Protein AF-A0A849RB31-F1 (afdb_monomer)

Sequence (49 aa):
MPRPVTPTLAADTIIELIDYPGRPIVLIERAYPPYGWAIPGGFVDVGER

Nearest PDB structures (foldseek):
  3id9-assembly1_B  TM=8.175E-01  e=1.018E+00  Bacillus thuringiensis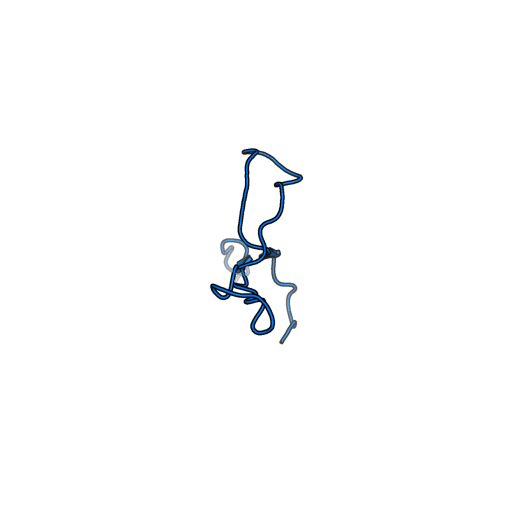 str. Al Hakam

Solvent-accessible surface area (backbone atoms only — not comparable to full-atom values): 3446 Å² total; per-residue (Å²): 131,84,81,84,89,72,83,86,52,70,52,73,49,89,49,66,42,76,91,42,90,87,49,49,66,57,71,38,75,46,94,54,85,80,72,52,80,37,65,46,64,50,72,66,60,94,85,68,131

Structure (mmCIF, N/CA/C/O backbone):
data_AF-A0A849RB31-F1
#
_entry.id   AF-A0A849RB31-F1
#
loop_
_atom_site.group_PDB
_atom_site.id
_atom_site.type_symbol
_atom_site.label_atom_id
_atom_site.label_alt_id
_atom_site.label_comp_id
_atom_site.label_asym_id
_atom_site.label_entity_id
_atom_site.label_seq_id
_atom_site.pdbx_PDB_ins_code
_atom_site.Cartn_x
_atom_site.Cartn_y
_atom_site.Cartn_z
_atom_site.occupancy
_atom_site.B_iso_or_equiv
_atom_site.auth_seq_id
_atom_site.auth_comp_id
_atom_site.auth_asym_id
_atom_site.auth_atom_id
_atom_site.pdbx_PDB_model_num
ATOM 1 N N . MET A 1 1 ? 7.682 2.500 -35.137 1.00 79.94 1 MET A N 1
ATOM 2 C CA . MET A 1 1 ? 8.072 3.412 -34.038 1.00 79.94 1 MET A CA 1
ATOM 3 C C . MET A 1 1 ? 8.172 2.584 -32.762 1.00 79.94 1 MET A C 1
ATOM 5 O O . MET A 1 1 ? 7.312 1.724 -32.596 1.00 79.94 1 MET A O 1
ATOM 9 N N . PRO A 1 2 ? 9.206 2.751 -31.919 1.00 88.38 2 PRO A N 1
ATOM 10 C CA . PRO A 1 2 ? 9.284 2.043 -30.642 1.00 88.38 2 PRO A CA 1
ATOM 11 C C . PRO A 1 2 ? 8.151 2.491 -29.713 1.00 88.38 2 PRO A C 1
ATOM 13 O O . PRO A 1 2 ? 7.662 3.618 -29.816 1.00 88.38 2 PRO A O 1
ATOM 16 N N . ARG A 1 3 ? 7.725 1.603 -28.811 1.00 86.25 3 ARG A N 1
ATOM 17 C CA . ARG A 1 3 ? 6.734 1.946 -27.786 1.00 86.25 3 ARG A 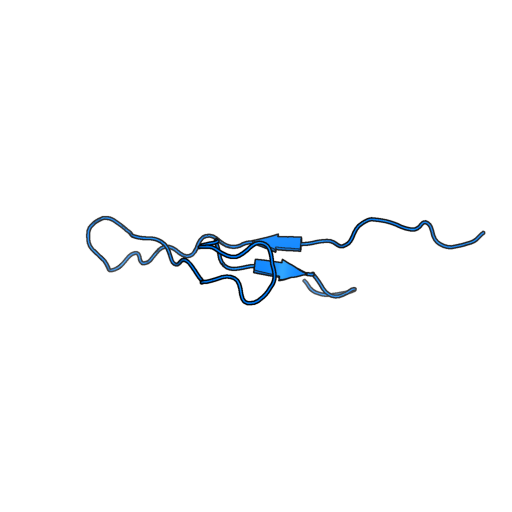CA 1
ATOM 18 C C . ARG A 1 3 ? 7.357 2.972 -26.822 1.00 86.25 3 ARG A C 1
ATOM 20 O O . ARG A 1 3 ? 8.498 2.760 -26.411 1.00 86.25 3 ARG A O 1
ATOM 27 N N . PRO A 1 4 ? 6.659 4.067 -26.472 1.00 87.69 4 PRO A N 1
ATOM 28 C CA . PRO A 1 4 ? 7.174 5.022 -25.499 1.00 87.69 4 PRO A CA 1
ATOM 29 C C . PRO A 1 4 ? 7.356 4.347 -24.136 1.00 87.69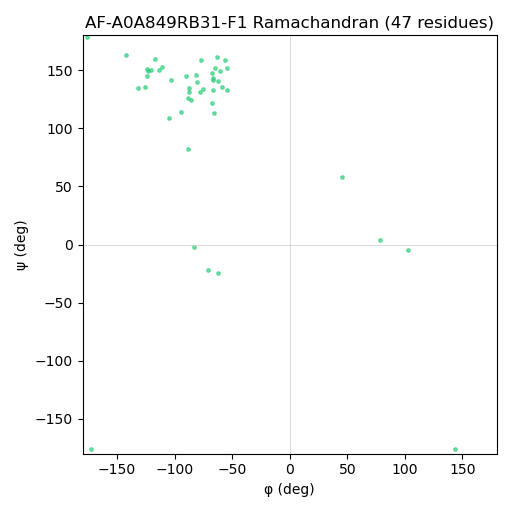 4 PRO A C 1
ATOM 31 O O . PRO A 1 4 ? 6.534 3.525 -23.729 1.00 87.69 4 PRO A O 1
ATOM 34 N N . VAL A 1 5 ? 8.442 4.696 -23.448 1.00 92.31 5 VAL A N 1
ATOM 35 C CA . VAL A 1 5 ? 8.708 4.263 -22.073 1.00 92.31 5 VAL A CA 1
ATOM 36 C C . VAL A 1 5 ? 8.015 5.240 -21.133 1.00 92.31 5 VAL A C 1
ATOM 38 O O . VAL A 1 5 ? 8.249 6.445 -21.209 1.00 92.31 5 VAL A O 1
ATOM 41 N N . THR A 1 6 ? 7.161 4.724 -20.257 1.00 92.75 6 THR A N 1
ATOM 42 C CA . THR A 1 6 ? 6.467 5.498 -19.225 1.00 92.75 6 THR A CA 1
ATOM 43 C C . THR A 1 6 ? 6.898 5.015 -17.842 1.00 92.75 6 THR A C 1
ATOM 45 O O . THR A 1 6 ? 7.375 3.884 -17.716 1.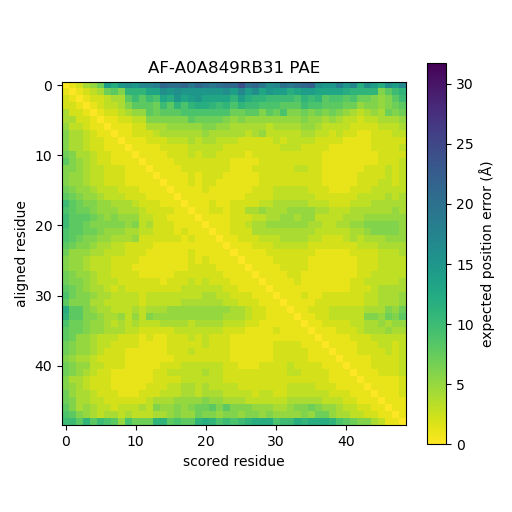00 92.75 6 THR A O 1
ATOM 48 N N . PRO A 1 7 ? 6.714 5.829 -16.792 1.00 95.50 7 PRO A N 1
ATOM 49 C CA . PRO A 1 7 ? 6.818 5.347 -15.421 1.00 95.50 7 PRO A CA 1
ATOM 50 C C . PRO A 1 7 ? 5.864 4.178 -15.153 1.00 95.50 7 PRO A C 1
ATOM 52 O O . PRO A 1 7 ? 4.862 4.001 -15.855 1.00 95.50 7 PRO A O 1
ATOM 55 N N . THR A 1 8 ? 6.169 3.401 -14.118 1.00 95.00 8 THR A N 1
ATOM 56 C CA . THR A 1 8 ? 5.256 2.384 -13.597 1.00 95.00 8 THR A CA 1
ATOM 57 C C . THR A 1 8 ? 4.027 3.049 -12.977 1.00 95.00 8 THR A C 1
ATOM 59 O O . THR A 1 8 ? 4.128 4.100 -12.344 1.00 95.00 8 THR A O 1
ATOM 62 N N . LEU A 1 9 ? 2.854 2.446 -13.176 1.00 95.88 9 LEU A N 1
ATOM 63 C CA . LEU A 1 9 ? 1.609 2.908 -12.570 1.00 95.88 9 LEU A CA 1
ATOM 64 C C . LEU A 1 9 ? 1.451 2.249 -11.203 1.00 95.88 9 LEU A C 1
ATOM 66 O O . LEU A 1 9 ? 1.512 1.025 -11.111 1.00 95.88 9 LEU A O 1
ATOM 70 N N . ALA A 1 10 ? 1.247 3.054 -10.166 1.00 96.38 10 ALA A N 1
ATOM 71 C CA . ALA A 1 10 ? 0.951 2.582 -8.822 1.00 96.38 10 ALA A CA 1
ATOM 72 C C . ALA A 1 10 ? -0.472 2.974 -8.420 1.00 96.38 10 ALA A C 1
ATOM 74 O O . ALA A 1 10 ? -0.983 4.005 -8.866 1.00 96.38 10 ALA A O 1
ATOM 75 N N . ALA A 1 11 ? -1.084 2.152 -7.576 1.00 97.12 11 ALA A N 1
ATOM 76 C CA . ALA A 1 11 ? -2.363 2.429 -6.947 1.00 97.12 11 ALA A CA 1
ATOM 77 C C . ALA A 1 11 ? -2.261 2.149 -5.446 1.00 97.12 11 ALA A C 1
ATOM 79 O O . ALA A 1 11 ? -1.737 1.113 -5.031 1.00 97.12 11 ALA A O 1
ATOM 80 N N . ASP A 1 12 ? -2.795 3.069 -4.651 1.00 98.19 12 ASP A N 1
ATOM 81 C CA . ASP A 1 12 ? -2.857 2.975 -3.199 1.00 98.19 12 ASP A CA 1
ATOM 82 C C . ASP A 1 12 ? -4.311 3.087 -2.734 1.00 98.19 12 ASP A C 1
ATOM 84 O O . 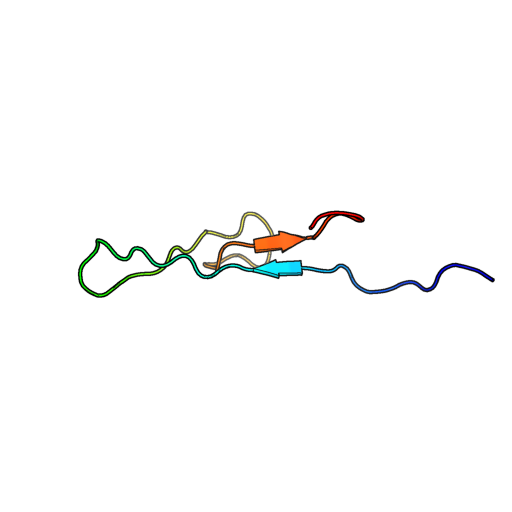ASP A 1 12 ? -5.135 3.756 -3.363 1.00 98.19 12 ASP A O 1
ATOM 88 N N . THR A 1 13 ? -4.637 2.430 -1.624 1.00 98.19 13 THR A N 1
ATOM 89 C CA . THR A 1 13 ? -6.003 2.344 -1.098 1.00 98.19 13 THR A CA 1
ATOM 90 C C . THR A 1 13 ? -6.064 2.813 0.349 1.00 98.19 13 THR A C 1
ATOM 92 O O . THR A 1 13 ? -5.264 2.405 1.187 1.00 98.19 13 THR A O 1
ATOM 95 N N . ILE A 1 14 ? -7.073 3.625 0.668 1.00 98.31 14 ILE A N 1
ATOM 96 C CA . ILE A 1 14 ? -7.453 3.937 2.049 1.00 98.31 14 ILE A CA 1
ATOM 97 C C . ILE A 1 14 ? -8.568 2.972 2.450 1.00 98.31 14 ILE A C 1
ATOM 99 O O . ILE A 1 14 ? -9.663 3.018 1.894 1.00 98.31 14 ILE A O 1
ATOM 103 N N . ILE A 1 15 ? -8.284 2.092 3.409 1.00 98.38 15 ILE A N 1
ATOM 104 C CA . ILE A 1 15 ? -9.252 1.123 3.932 1.00 98.38 15 ILE A CA 1
ATOM 105 C C . ILE A 1 15 ? -9.708 1.606 5.306 1.00 98.38 15 ILE A C 1
ATOM 107 O O . ILE A 1 15 ? -8.931 1.559 6.260 1.00 98.38 15 ILE A O 1
ATOM 111 N N . GLU A 1 16 ? -10.952 2.073 5.400 1.00 98.38 16 GLU A N 1
ATOM 112 C CA . GLU A 1 16 ? -11.572 2.502 6.656 1.00 98.38 16 GLU A CA 1
ATOM 113 C C . GLU A 1 16 ? -12.239 1.329 7.382 1.00 98.38 16 GLU A C 1
ATOM 115 O O . GLU A 1 16 ? -13.052 0.602 6.808 1.00 98.38 16 GLU A O 1
ATOM 120 N N . LEU A 1 17 ? -11.960 1.184 8.677 1.00 97.94 17 LEU A N 1
ATOM 121 C CA . LEU A 1 17 ? -12.633 0.216 9.540 1.00 97.94 17 LEU A CA 1
ATOM 122 C C . LEU A 1 17 ? -13.891 0.857 10.134 1.00 97.94 17 LEU A C 1
ATOM 124 O O . LEU A 1 17 ? -13.877 1.382 11.249 1.00 97.94 17 LEU A O 1
ATOM 128 N N . ILE A 1 18 ? -14.977 0.851 9.359 1.00 97.88 18 ILE A N 1
ATOM 129 C CA . ILE A 1 18 ? -16.216 1.579 9.687 1.00 97.88 18 ILE A CA 1
ATOM 130 C C . ILE A 1 18 ? -16.899 1.103 10.977 1.00 97.88 18 ILE A C 1
ATOM 132 O O . ILE A 1 18 ? -17.588 1.890 11.622 1.00 97.88 18 ILE A O 1
ATOM 136 N N . ASP A 1 19 ? -16.661 -0.146 11.377 1.00 97.8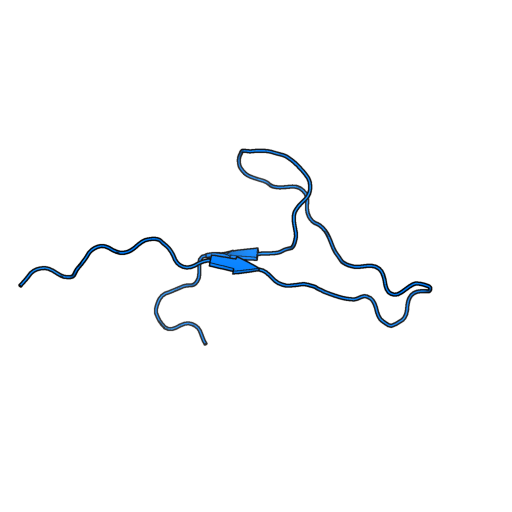1 19 ASP A N 1
ATOM 137 C CA . ASP A 1 19 ? -17.248 -0.746 12.580 1.00 97.81 19 ASP A CA 1
ATOM 138 C C . ASP A 1 19 ? -16.476 -0.391 13.869 1.00 97.81 19 ASP A C 1
ATOM 140 O O . ASP A 1 19 ? -16.874 -0.786 14.965 1.00 97.81 19 ASP A O 1
ATOM 144 N N . TYR A 1 20 ? -15.371 0.360 13.764 1.00 97.88 20 TYR A N 1
ATOM 145 C CA . TYR A 1 20 ? -14.534 0.758 14.897 1.00 97.88 20 TYR A CA 1
ATOM 146 C C . TYR A 1 20 ? -14.782 2.222 15.300 1.00 97.88 20 TYR A C 1
ATOM 148 O O . TYR A 1 20 ? -14.903 3.100 14.436 1.00 97.88 20 TYR A O 1
ATOM 156 N N . PRO A 1 21 ? -14.785 2.540 16.611 1.00 97.69 21 PRO A N 1
ATOM 157 C CA . PRO A 1 21 ? -14.838 3.922 17.076 1.00 97.69 21 PRO A CA 1
ATOM 158 C C . PRO A 1 21 ? -13.715 4.764 16.464 1.00 97.69 21 PRO A C 1
ATOM 160 O O . PRO A 1 21 ? -12.555 4.358 16.450 1.00 97.69 21 PRO A O 1
ATOM 163 N N . GLY A 1 22 ? -14.064 5.948 15.960 1.00 96.94 22 GLY A N 1
ATOM 164 C CA . GLY A 1 22 ? -13.105 6.854 15.326 1.00 96.94 22 GLY A CA 1
ATOM 165 C C . GLY A 1 22 ? -12.710 6.488 13.891 1.00 96.94 22 GLY A C 1
ATOM 166 O O . GLY A 1 22 ? -11.882 7.200 13.333 1.00 96.94 22 GLY A O 1
ATOM 167 N N . ARG A 1 23 ? -13.305 5.439 13.291 1.00 97.06 23 ARG A N 1
ATOM 168 C CA . ARG A 1 23 ? -13.096 5.017 11.888 1.00 97.06 23 ARG A CA 1
ATOM 169 C C . ARG A 1 23 ? -11.610 5.005 11.484 1.00 97.06 23 ARG A C 1
ATOM 171 O O . ARG A 1 23 ? -11.213 5.728 10.570 1.00 97.06 23 ARG A O 1
ATOM 178 N N . PRO A 1 24 ? -10.765 4.232 12.189 1.00 98.00 24 PRO A N 1
ATOM 179 C CA . PRO A 1 24 ? -9.346 4.158 11.875 1.00 98.00 24 PRO A CA 1
ATOM 180 C C . PRO A 1 24 ? -9.117 3.576 10.473 1.00 98.00 24 PRO A C 1
ATOM 182 O O . PRO A 1 24 ? -9.981 2.894 9.915 1.00 98.00 24 PRO A O 1
ATOM 185 N N . ILE A 1 25 ? -7.924 3.818 9.928 1.00 98.38 25 ILE A N 1
ATOM 186 C CA . ILE A 1 25 ? -7.497 3.299 8.624 1.00 98.38 25 ILE A CA 1
ATOM 187 C C . ILE A 1 25 ? -6.398 2.247 8.766 1.00 98.38 25 ILE A C 1
ATOM 189 O O . ILE A 1 25 ? -5.612 2.277 9.715 1.00 98.38 25 ILE A O 1
ATOM 193 N N . VAL A 1 26 ? -6.326 1.333 7.801 1.00 98.38 26 VAL A N 1
ATOM 194 C CA . VAL A 1 26 ? -5.255 0.331 7.722 1.00 98.38 26 VAL A CA 1
ATOM 195 C C . VAL A 1 26 ? -3.956 0.970 7.225 1.00 98.38 26 VAL A C 1
ATOM 197 O O . VAL A 1 26 ? -3.950 1.676 6.217 1.00 98.38 26 VAL A O 1
ATOM 200 N N . LEU A 1 27 ? -2.849 0.658 7.901 1.00 98.50 27 LEU A N 1
ATOM 201 C CA . LEU A 1 27 ? -1.482 0.944 7.461 1.00 98.50 27 LEU A CA 1
ATOM 202 C C . LEU A 1 27 ? -0.674 -0.358 7.417 1.00 98.50 27 LEU A C 1
ATOM 204 O O . LEU A 1 27 ? -0.939 -1.282 8.188 1.00 98.50 27 LEU A O 1
ATOM 208 N N . ILE A 1 28 ? 0.322 -0.415 6.535 1.00 98.19 28 ILE A N 1
ATOM 209 C CA . ILE A 1 28 ? 1.268 -1.532 6.415 1.00 98.19 28 ILE A CA 1
ATOM 210 C C . ILE A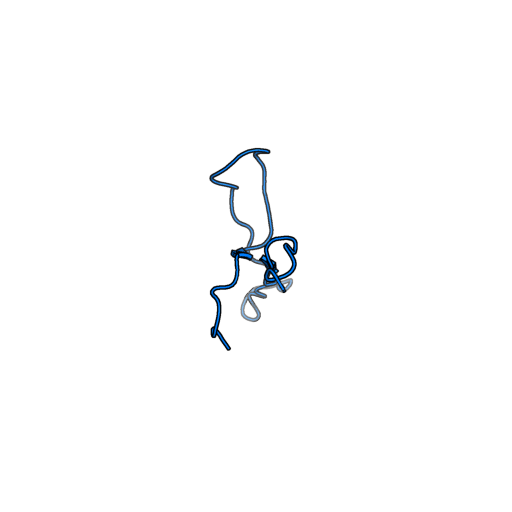 1 28 ? 2.699 -1.054 6.643 1.00 98.19 28 ILE A C 1
ATOM 212 O O . ILE A 1 28 ? 3.044 0.085 6.320 1.00 98.19 28 ILE A O 1
ATOM 216 N N . GLU A 1 29 ? 3.550 -1.938 7.158 1.00 98.31 29 GLU A N 1
ATOM 217 C CA . GLU A 1 29 ? 4.994 -1.719 7.123 1.00 98.31 29 GLU A CA 1
ATOM 218 C C . GLU A 1 29 ? 5.518 -2.034 5.724 1.00 98.31 29 GLU A C 1
ATOM 220 O O . GLU A 1 29 ? 5.216 -3.076 5.132 1.00 98.31 29 GLU A O 1
ATOM 225 N N . ARG A 1 30 ? 6.312 -1.119 5.171 1.00 97.94 30 ARG A N 1
ATOM 226 C CA . ARG A 1 30 ? 6.896 -1.296 3.843 1.00 97.94 30 ARG A CA 1
ATOM 227 C C . ARG A 1 30 ? 7.918 -2.431 3.852 1.00 97.94 30 ARG A C 1
ATOM 229 O O . ARG A 1 30 ? 8.940 -2.342 4.525 1.00 97.94 30 ARG A O 1
ATOM 236 N N . ALA A 1 31 ? 7.691 -3.435 3.007 1.00 96.06 31 ALA A N 1
ATOM 237 C CA . ALA A 1 31 ? 8.637 -4.533 2.798 1.00 96.06 31 ALA A CA 1
ATOM 238 C C . ALA A 1 31 ? 9.914 -4.107 2.043 1.00 96.06 31 ALA A C 1
ATOM 240 O O . ALA A 1 31 ? 10.942 -4.772 2.151 1.00 96.06 31 ALA A O 1
ATOM 241 N N . TYR A 1 32 ? 9.865 -2.999 1.291 1.00 95.50 32 TYR A N 1
ATOM 242 C CA . TYR A 1 32 ? 10.978 -2.497 0.479 1.00 95.50 32 TYR A CA 1
ATOM 243 C C . TYR A 1 32 ? 11.340 -1.046 0.841 1.00 95.50 32 TYR A C 1
ATOM 245 O O . TYR A 1 32 ? 10.436 -0.247 1.116 1.00 95.50 32 TYR A O 1
ATOM 253 N N . PRO A 1 33 ? 12.634 -0.664 0.787 1.00 96.25 33 PRO A N 1
ATOM 254 C CA . PRO A 1 33 ? 13.077 0.697 1.071 1.00 96.25 33 PRO A CA 1
ATOM 255 C C . PRO A 1 33 ? 12.369 1.782 0.232 1.00 96.25 33 PRO A C 1
ATOM 257 O O . PRO A 1 33 ? 11.973 1.521 -0.907 1.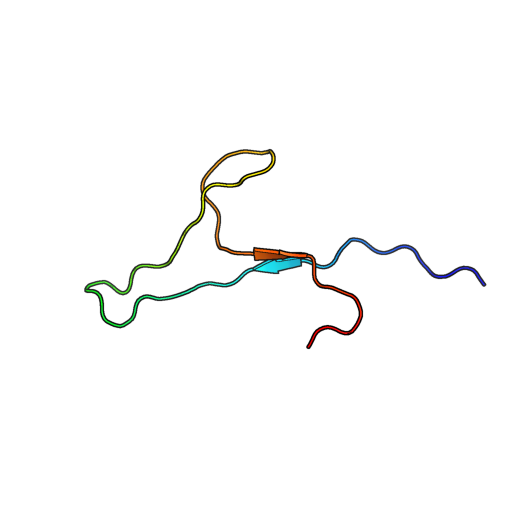00 96.25 33 PRO A O 1
ATOM 260 N N . PRO A 1 34 ? 12.238 3.016 0.755 1.00 95.31 34 PRO A N 1
ATOM 261 C CA . PRO A 1 34 ? 12.522 3.408 2.141 1.00 95.31 34 PRO A CA 1
ATOM 262 C C . PRO A 1 34 ? 11.534 2.756 3.124 1.00 95.31 34 PRO A C 1
ATOM 264 O O . PRO A 1 34 ? 10.366 2.587 2.790 1.00 95.31 34 PRO A O 1
ATOM 267 N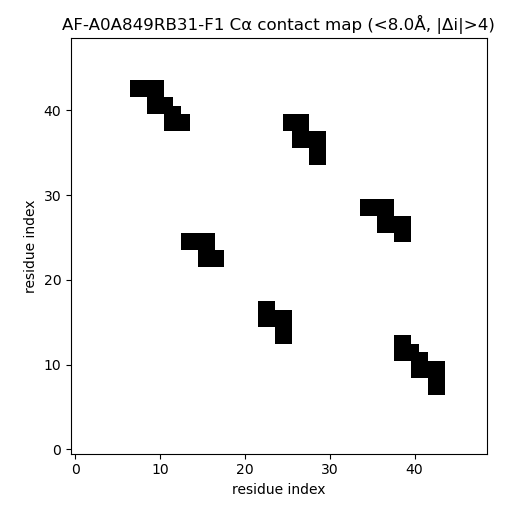 N . TYR A 1 35 ? 11.995 2.363 4.314 1.00 96.88 35 TYR A N 1
ATOM 268 C CA . TYR A 1 35 ? 11.145 1.708 5.317 1.00 96.88 35 TYR A CA 1
ATOM 269 C C . TYR A 1 35 ? 10.242 2.704 6.052 1.00 96.88 35 TYR A C 1
ATOM 271 O O . TYR A 1 35 ? 10.535 3.898 6.113 1.00 96.88 35 TYR A O 1
ATOM 279 N N . GLY A 1 36 ? 9.159 2.193 6.634 1.00 97.94 36 GLY A N 1
ATOM 280 C CA . GLY A 1 36 ? 8.194 2.968 7.407 1.00 97.94 36 GLY A CA 1
ATOM 281 C C . GLY A 1 36 ? 6.768 2.469 7.205 1.00 97.94 36 GLY A C 1
ATOM 282 O O . GLY A 1 36 ? 6.536 1.486 6.498 1.00 97.94 36 GLY A O 1
ATOM 283 N N . TRP A 1 37 ? 5.824 3.175 7.818 1.00 98.19 37 TRP A N 1
ATOM 284 C CA . TRP A 1 37 ? 4.396 2.944 7.631 1.00 98.19 37 TRP A CA 1
ATOM 285 C C . TRP A 1 37 ? 3.902 3.605 6.349 1.00 98.19 37 TRP A C 1
ATOM 287 O O . TRP A 1 37 ? 4.290 4.731 6.032 1.00 98.19 37 TRP A O 1
ATOM 297 N N . ALA A 1 38 ? 3.032 2.913 5.626 1.00 97.75 38 ALA A N 1
ATOM 298 C CA . ALA A 1 38 ? 2.400 3.411 4.414 1.00 97.75 38 ALA A CA 1
ATOM 299 C C . ALA A 1 38 ? 0.946 2.942 4.326 1.00 97.75 38 ALA A C 1
ATOM 301 O O . ALA A 1 38 ? 0.539 1.993 5.000 1.00 97.75 38 ALA A O 1
ATOM 302 N N . ILE A 1 39 ? 0.173 3.599 3.466 1.00 98.06 39 ILE A N 1
ATOM 303 C CA . ILE A 1 39 ? -1.103 3.055 3.007 1.00 98.06 39 ILE A CA 1
ATOM 304 C C . ILE A 1 39 ? -0.856 1.807 2.140 1.00 98.06 39 ILE A C 1
ATOM 306 O O . ILE A 1 39 ? 0.182 1.727 1.477 1.00 98.06 39 ILE A O 1
ATOM 310 N N . PRO A 1 40 ? -1.764 0.816 2.163 1.00 98.19 40 PRO A N 1
ATOM 311 C CA . PRO A 1 40 ? -1.675 -0.341 1.283 1.00 98.19 40 PRO A CA 1
ATOM 312 C C . PRO A 1 40 ? -1.684 0.073 -0.190 1.00 98.19 40 PRO A C 1
ATOM 314 O O . PRO A 1 40 ? -2.525 0.871 -0.601 1.00 98.19 40 PRO A O 1
ATOM 317 N N . GLY A 1 41 ? -0.801 -0.518 -0.990 1.00 96.62 41 GLY A N 1
ATOM 318 C CA . GLY A 1 41 ? -0.723 -0.240 -2.418 1.00 96.62 41 GLY A CA 1
ATOM 319 C C . GLY A 1 41 ? 0.295 -1.108 -3.143 1.00 96.62 41 GLY A C 1
ATOM 320 O O . GLY A 1 41 ? 0.976 -1.942 -2.536 1.00 96.62 41 GLY A O 1
ATOM 321 N N . GLY A 1 42 ? 0.384 -0.915 -4.456 1.00 96.38 42 GLY A N 1
ATOM 322 C CA . GLY A 1 42 ? 1.237 -1.699 -5.343 1.00 96.38 42 GLY A CA 1
ATOM 323 C C . GLY A 1 42 ? 1.282 -1.146 -6.764 1.00 96.38 42 GLY A C 1
ATOM 324 O O . GLY A 1 42 ? 0.725 -0.088 -7.054 1.00 96.38 42 GLY A O 1
ATOM 325 N N . PHE A 1 43 ? 1.975 -1.860 -7.650 1.00 96.81 43 PHE A N 1
ATOM 326 C CA . PHE A 1 43 ? 2.001 -1.545 -9.077 1.00 96.81 43 PHE A CA 1
ATOM 327 C C . PHE A 1 43 ? 0.874 -2.266 -9.810 1.00 96.81 43 PHE A C 1
ATOM 329 O O . PHE A 1 43 ? 0.535 -3.390 -9.457 1.00 96.81 43 PHE A O 1
ATOM 336 N N . VAL A 1 44 ? 0.330 -1.605 -10.828 1.00 96.94 44 VAL A N 1
ATOM 337 C CA . VAL A 1 44 ? -0.781 -2.109 -11.640 1.00 96.94 44 VAL A CA 1
ATOM 338 C C . VAL A 1 44 ? -0.250 -2.960 -12.789 1.00 96.94 44 VAL A C 1
ATOM 340 O O . VAL A 1 44 ? 0.665 -2.535 -13.510 1.00 96.94 44 VAL A O 1
ATOM 343 N N . ASP A 1 45 ? -0.867 -4.118 -13.007 1.00 96.31 45 ASP A N 1
ATOM 344 C CA . ASP A 1 45 ? -0.558 -4.984 -14.140 1.00 96.31 45 ASP A CA 1
ATOM 345 C C . ASP A 1 45 ? -1.263 -4.517 -15.424 1.00 96.31 45 ASP A C 1
ATOM 347 O O . ASP A 1 45 ? -2.385 -4.002 -15.437 1.00 96.31 45 ASP A O 1
ATOM 351 N N . VAL A 1 46 ? -0.609 -4.705 -16.573 1.00 93.75 46 VAL A N 1
ATOM 352 C CA . VAL A 1 46 ? -1.179 -4.286 -17.861 1.00 93.75 46 VAL A CA 1
ATOM 353 C C . VAL A 1 46 ? -2.436 -5.104 -18.171 1.00 93.75 46 VAL A C 1
ATOM 355 O O . VAL A 1 46 ? -2.353 -6.292 -18.471 1.00 93.75 46 VAL A O 1
ATOM 358 N N . GLY A 1 47 ? -3.590 -4.434 -18.187 1.00 93.94 47 GLY A N 1
ATOM 359 C CA . GLY A 1 47 ? -4.894 -5.042 -18.468 1.00 93.94 47 GLY A CA 1
ATOM 360 C C . GLY A 1 47 ? -5.758 -5.298 -17.229 1.00 93.94 47 GLY A C 1
ATOM 361 O O . GLY A 1 47 ? -6.913 -5.692 -17.399 1.00 93.94 47 GLY A O 1
ATOM 362 N N . GLU A 1 48 ? -5.233 -5.040 -16.028 1.00 93.94 48 GLU A N 1
ATOM 363 C CA . GLU A 1 48 ? -5.988 -5.002 -14.770 1.00 93.94 48 GLU A CA 1
ATOM 364 C C . GLU A 1 48 ? -7.089 -3.919 -14.811 1.00 93.94 48 GLU A C 1
ATOM 366 O O . GLU A 1 48 ? -6.965 -2.926 -15.541 1.00 93.94 48 GLU A O 1
ATOM 371 N N . ARG A 1 49 ? -8.203 -4.134 -14.096 1.00 82.12 49 ARG A N 1
ATOM 372 C CA . ARG A 1 49 ? -9.383 -3.251 -14.076 1.00 82.12 49 ARG A CA 1
ATOM 373 C C . ARG A 1 49 ? -9.991 -3.147 -12.692 1.00 82.12 49 ARG A C 1
ATOM 375 O O . ARG A 1 49 ? -10.124 -4.213 -12.053 1.00 82.12 49 ARG A O 1
#

pLDDT: mean 95.64, std 4.07, range [79.94, 98.5]

Mean predicted aligned error: 3.61 Å

Foldseek 3Di:
DDDDDDDFDKDFDWAWPVVDPPRDTDWDFDPDPPTDIDTDMDTDDVPHD

Secondary structure (DSSP, 8-state):
-PPPP-PPPEEE---B-TTSTT--B--EE-SSSSPSEE-SEEEPPTT--

Radius of gyration: 15.64 Å; Cα contacts (8 Å, |Δi|>4): 53; chains: 1; bounding box: 30×12×51 Å